Protein AF-A0A350URM5-F1 (afdb_monomer_lite)

Foldseek 3Di:
DDDDDDDDPVVVVVLVVVCVVVVHDSVVVVVVVVVCVVVVNPDPPPDDDPDDDDPDPPPPDDDDPVVVVCVVCVVPDD

Sequence (78 aa):
MKTTVEIPDELFREAKEYAAHHGVPLREIVSRGIRQVIQGGSGQRKFRLKTITVQGQGLVEEMDWPAIRARIYEGRGE

Secondary structure (DSSP, 8-state):
--------HHHHHHHHHHHHHHT--HHHHHHHHHHHHHTT----PPP-----PPSSS-S-----HHHHHHHHHTTS--

Radius of gyration: 24.82 Å; chains: 1; bounding box: 47×29×62 Å

pLDDT: mean 86.09, std 12.57, range [55.84, 98.31]

Structure (mmCIF, N/CA/C/O backbone):
data_AF-A0A350URM5-F1
#
_entry.id   AF-A0A350URM5-F1
#
loop_
_atom_site.group_PDB
_atom_site.id
_atom_site.type_symbol
_atom_site.label_atom_id
_atom_site.label_alt_id
_atom_site.label_comp_id
_atom_site.label_asym_id
_atom_site.label_entity_id
_atom_site.label_seq_id
_atom_site.pdbx_PDB_ins_code
_atom_site.Cartn_x
_atom_site.Cartn_y
_atom_site.Cartn_z
_atom_site.occupancy
_atom_site.B_iso_or_equiv
_atom_site.auth_seq_id
_atom_site.auth_comp_id
_atom_site.auth_asym_id
_atom_site.auth_atom_id
_atom_site.pdbx_PDB_model_num
ATOM 1 N N . MET A 1 1 ? -17.234 -12.282 11.247 1.00 89.81 1 MET A N 1
ATOM 2 C CA . MET A 1 1 ? -17.839 -11.537 12.375 1.00 89.81 1 MET A CA 1
ATOM 3 C C . MET A 1 1 ? -17.934 -10.062 12.011 1.00 89.81 1 MET A C 1
ATOM 5 O O . MET A 1 1 ? -17.133 -9.622 11.194 1.00 89.81 1 MET A O 1
ATOM 9 N N . LYS A 1 2 ? -18.906 -9.320 12.560 1.00 93.00 2 LYS A N 1
ATOM 10 C CA . LYS A 1 2 ? -18.967 -7.855 12.429 1.00 93.00 2 LYS A CA 1
ATOM 11 C C . LYS A 1 2 ? -18.178 -7.242 13.583 1.00 93.00 2 LYS A C 1
ATOM 13 O O . LYS A 1 2 ? -18.438 -7.581 14.732 1.00 93.00 2 LYS A O 1
ATOM 18 N N . THR A 1 3 ? -17.250 -6.355 13.257 1.00 94.31 3 THR A N 1
ATOM 19 C CA . THR A 1 3 ? -16.365 -5.699 14.220 1.00 94.31 3 THR A CA 1
ATOM 20 C C . THR A 1 3 ? -16.310 -4.216 13.885 1.00 94.31 3 THR A C 1
ATOM 22 O O . THR A 1 3 ? -16.326 -3.856 12.707 1.00 94.31 3 THR A O 1
ATOM 25 N N . THR A 1 4 ? -16.266 -3.372 14.910 1.00 95.81 4 THR A N 1
ATOM 26 C CA . THR A 1 4 ? -16.000 -1.938 14.772 1.00 95.81 4 THR A CA 1
ATOM 27 C C . THR A 1 4 ? -14.522 -1.710 15.056 1.00 95.81 4 THR A C 1
ATOM 29 O O . THR A 1 4 ? -14.009 -2.225 16.047 1.00 95.81 4 THR A O 1
ATOM 32 N N . VAL A 1 5 ? -13.837 -0.990 14.172 1.00 94.31 5 VAL A N 1
ATOM 33 C CA . VAL A 1 5 ? -12.411 -0.668 14.288 1.00 94.31 5 VAL A CA 1
ATOM 34 C C . VAL A 1 5 ? -12.227 0.825 14.058 1.00 94.31 5 VAL A C 1
ATOM 36 O O . VAL A 1 5 ? -12.923 1.405 13.224 1.00 94.31 5 VAL A O 1
ATOM 39 N N . GLU A 1 6 ? -11.308 1.435 14.796 1.00 97.00 6 GLU A N 1
ATOM 40 C CA . GLU A 1 6 ? -10.926 2.831 14.596 1.00 97.00 6 GLU A CA 1
ATOM 41 C C . GLU A 1 6 ? -9.821 2.903 13.540 1.00 97.00 6 GLU A C 1
ATOM 43 O O . GLU A 1 6 ? -8.839 2.162 13.599 1.00 97.00 6 GLU A O 1
ATOM 48 N N . ILE A 1 7 ? -10.011 3.758 12.536 1.00 95.56 7 ILE A N 1
ATOM 49 C CA . ILE A 1 7 ? -9.094 3.938 11.408 1.00 95.56 7 ILE A CA 1
ATOM 50 C C . ILE A 1 7 ? -9.014 5.444 11.135 1.00 95.56 7 ILE A C 1
ATOM 52 O O . ILE A 1 7 ? -10.061 6.090 11.164 1.00 95.56 7 ILE A O 1
ATOM 56 N N . PRO A 1 8 ? -7.829 6.012 10.849 1.00 98.12 8 PRO A N 1
ATOM 57 C CA . PRO A 1 8 ? -7.725 7.402 10.417 1.00 98.12 8 PRO A CA 1
ATOM 58 C C . PRO A 1 8 ? -8.610 7.695 9.197 1.00 98.12 8 PRO A C 1
ATOM 60 O O . PRO A 1 8 ? -8.660 6.892 8.259 1.00 98.12 8 PRO A O 1
ATOM 63 N N . ASP A 1 9 ? -9.262 8.859 9.186 1.00 97.88 9 ASP A N 1
ATOM 64 C CA . ASP A 1 9 ? -10.201 9.254 8.125 1.00 97.88 9 ASP A CA 1
ATOM 65 C C . ASP A 1 9 ? -9.559 9.253 6.732 1.00 97.88 9 ASP A C 1
ATOM 67 O O . ASP A 1 9 ? -10.175 8.813 5.758 1.00 97.88 9 ASP A O 1
ATOM 71 N N . GLU A 1 10 ? -8.306 9.702 6.634 1.00 98.06 10 GLU A N 1
ATOM 72 C CA . GLU A 1 10 ? -7.547 9.718 5.380 1.00 98.06 10 GLU A CA 1
ATOM 73 C C . GLU A 1 10 ? -7.371 8.304 4.814 1.00 98.06 10 GLU A C 1
ATOM 75 O O . GLU A 1 10 ? -7.709 8.047 3.657 1.00 98.06 10 GLU A O 1
ATOM 80 N N . LEU A 1 11 ? -6.956 7.354 5.658 1.00 97.06 11 LEU A N 1
ATOM 81 C CA . LEU A 1 11 ? -6.780 5.955 5.269 1.00 97.06 11 LEU A CA 1
ATOM 82 C C . LEU A 1 11 ? -8.118 5.296 4.903 1.00 97.06 11 LEU A C 1
ATOM 84 O O . LEU A 1 11 ? -8.197 4.489 3.976 1.00 97.06 11 LEU A O 1
ATOM 88 N N . PHE A 1 12 ? -9.193 5.642 5.613 1.00 97.56 12 PHE A N 1
ATOM 89 C CA . PHE A 1 12 ? -10.531 5.153 5.292 1.00 97.56 12 PHE A CA 1
ATOM 90 C C . PHE A 1 12 ? -11.008 5.631 3.914 1.00 97.56 12 PHE A C 1
ATOM 92 O O . PHE A 1 12 ? -11.612 4.849 3.169 1.00 97.56 12 PHE A O 1
ATOM 99 N N . ARG A 1 13 ? -10.731 6.892 3.556 1.00 98.12 13 ARG A N 1
ATOM 100 C CA . ARG A 1 13 ? -11.042 7.441 2.229 1.00 98.12 13 ARG A CA 1
ATOM 101 C C . ARG A 1 13 ? -10.260 6.731 1.131 1.00 98.12 13 ARG A C 1
ATOM 103 O O . ARG A 1 13 ? -10.882 6.241 0.192 1.00 98.12 13 ARG A O 1
ATOM 110 N N . GLU A 1 14 ? -8.948 6.594 1.293 1.00 97.88 14 GLU A N 1
ATOM 111 C CA . GLU A 1 14 ? -8.087 5.898 0.329 1.00 97.88 14 GLU A CA 1
ATOM 112 C C . GLU A 1 14 ? -8.548 4.447 0.110 1.00 97.88 14 GLU A C 1
ATOM 114 O O . GLU A 1 14 ? -8.731 3.992 -1.021 1.00 97.88 14 GLU A O 1
ATOM 119 N N . ALA A 1 15 ? -8.846 3.724 1.194 1.00 97.44 15 ALA A N 1
ATOM 120 C CA . ALA A 1 15 ? -9.336 2.353 1.104 1.00 97.44 15 ALA A CA 1
ATOM 121 C C . ALA A 1 15 ? -10.700 2.259 0.394 1.00 97.44 15 ALA A C 1
ATOM 123 O O . ALA A 1 15 ? -10.950 1.299 -0.341 1.00 97.44 15 ALA A O 1
ATOM 124 N N . LYS A 1 16 ? -11.593 3.243 0.576 1.00 97.31 16 LYS A N 1
ATOM 125 C CA . LYS A 1 16 ? -12.865 3.309 -0.164 1.00 97.31 16 LYS A CA 1
ATOM 126 C C . LYS A 1 16 ? -12.664 3.566 -1.652 1.00 97.31 16 LYS A C 1
ATOM 128 O O . LYS A 1 16 ? -13.337 2.925 -2.457 1.00 97.31 16 LYS A O 1
ATOM 133 N N . GLU A 1 17 ? -11.778 4.485 -2.011 1.00 98.25 17 GLU A N 1
ATOM 134 C CA . GLU A 1 17 ? -11.458 4.787 -3.408 1.00 98.25 17 GLU A CA 1
ATOM 135 C C . GLU A 1 17 ? -10.871 3.552 -4.099 1.00 98.25 17 GLU A C 1
ATOM 137 O O . GLU A 1 17 ? -11.346 3.150 -5.163 1.00 98.25 17 GLU A O 1
ATOM 142 N N . TYR A 1 18 ? -9.936 2.863 -3.436 1.00 98.06 18 TYR A N 1
ATOM 143 C CA . TYR A 1 18 ? -9.394 1.593 -3.914 1.00 98.06 18 TYR A CA 1
ATOM 144 C C . TYR A 1 18 ? -10.493 0.535 -4.101 1.00 98.06 18 TYR A C 1
ATOM 146 O O . TYR A 1 18 ? -10.543 -0.120 -5.143 1.00 98.06 18 TYR A O 1
ATOM 154 N N . ALA A 1 19 ? -11.386 0.371 -3.118 1.00 97.88 19 ALA A N 1
ATOM 155 C CA . ALA A 1 19 ? -12.518 -0.557 -3.190 1.00 97.88 19 ALA A CA 1
ATOM 156 C C . ALA A 1 19 ? -13.414 -0.281 -4.404 1.00 97.88 19 ALA A C 1
ATOM 158 O O . ALA A 1 19 ? -13.735 -1.205 -5.152 1.00 97.88 19 ALA A O 1
ATOM 159 N N . ALA A 1 20 ? -13.779 0.986 -4.612 1.00 98.00 20 ALA A N 1
ATOM 160 C CA . ALA A 1 20 ? -14.615 1.408 -5.728 1.00 98.00 20 ALA A CA 1
ATOM 161 C C . ALA A 1 20 ? -13.934 1.137 -7.075 1.00 98.00 20 ALA A C 1
ATOM 163 O O . 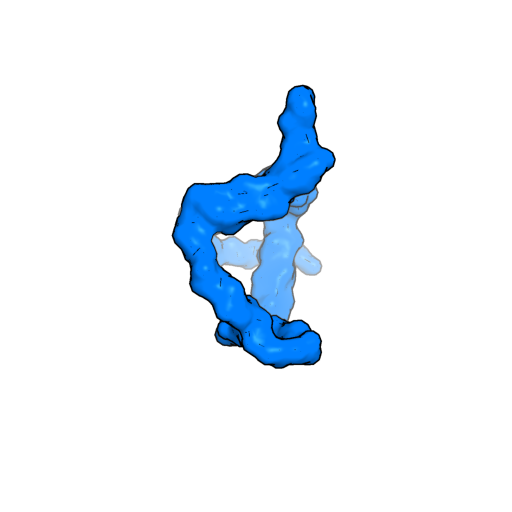ALA A 1 20 ? -14.545 0.541 -7.958 1.00 98.00 20 ALA A O 1
ATOM 164 N N . HIS A 1 21 ? -12.654 1.498 -7.201 1.00 98.31 21 HIS A N 1
ATOM 165 C CA . HIS A 1 21 ? -11.876 1.284 -8.420 1.00 98.31 21 HIS A CA 1
ATOM 166 C C . HIS A 1 21 ? -11.751 -0.203 -8.787 1.00 98.31 21 HIS A C 1
ATOM 168 O O . HIS A 1 21 ? -11.807 -0.567 -9.958 1.00 98.31 21 HIS A O 1
ATOM 174 N N . HIS A 1 22 ? -11.601 -1.077 -7.790 1.00 97.31 22 HIS A N 1
ATOM 175 C CA . HIS A 1 22 ? -11.396 -2.513 -8.003 1.00 97.31 22 HIS A CA 1
ATOM 176 C C . HIS A 1 22 ? -12.691 -3.338 -7.928 1.00 97.31 22 HIS A C 1
ATOM 178 O O . HIS A 1 22 ? -12.632 -4.560 -8.051 1.00 97.31 22 HIS A O 1
ATOM 184 N N . GLY A 1 23 ? -13.851 -2.707 -7.712 1.00 97.69 23 GLY A N 1
ATOM 185 C CA . GLY A 1 23 ? -15.141 -3.397 -7.616 1.00 97.69 23 GLY A CA 1
ATOM 186 C C . GLY A 1 23 ? -15.247 -4.369 -6.434 1.00 97.69 23 GLY A C 1
ATOM 187 O O . GLY A 1 23 ? -15.993 -5.344 -6.501 1.00 97.69 23 GLY A O 1
ATOM 188 N N . VAL A 1 24 ? -14.498 -4.128 -5.354 1.00 97.94 24 VAL A N 1
ATOM 189 C CA . 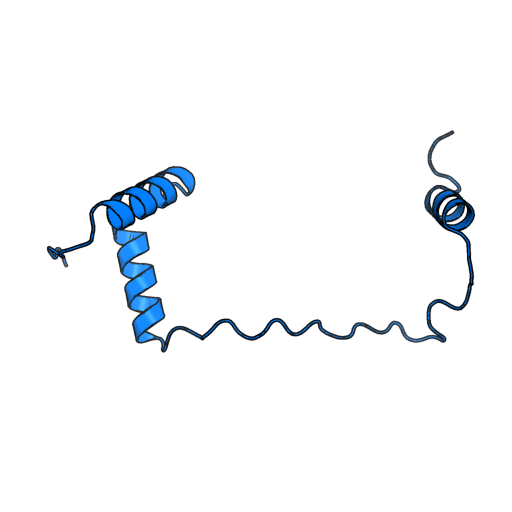VAL A 1 24 ? -14.461 -4.991 -4.161 1.00 97.94 24 VAL A CA 1
ATOM 190 C C . VAL A 1 24 ? -15.022 -4.259 -2.944 1.00 97.94 24 VAL A C 1
ATOM 192 O O . VAL A 1 24 ? -14.865 -3.048 -2.815 1.00 97.94 24 VAL A O 1
ATOM 195 N N . PRO A 1 25 ? -15.670 -4.952 -1.995 1.00 97.69 25 PRO A N 1
ATOM 196 C CA . PRO A 1 25 ? -16.173 -4.306 -0.792 1.00 97.69 25 PRO A CA 1
ATOM 197 C C . PRO A 1 25 ? -15.030 -3.965 0.181 1.00 97.69 25 PRO A C 1
ATOM 199 O O . PRO A 1 25 ? -14.101 -4.747 0.363 1.00 97.69 25 PRO A O 1
ATOM 202 N N . LEU A 1 26 ? -15.147 -2.854 0.919 1.00 96.38 26 LEU A N 1
ATOM 203 C CA . LEU A 1 26 ? -14.131 -2.407 1.892 1.00 96.38 26 LEU A CA 1
ATOM 204 C C . LEU A 1 26 ? -13.740 -3.490 2.919 1.00 96.38 26 LEU A C 1
ATOM 206 O O . LEU A 1 26 ? -12.569 -3.636 3.262 1.00 96.38 26 LEU A O 1
ATOM 210 N N . ARG A 1 27 ? -14.704 -4.306 3.372 1.00 95.88 27 ARG A N 1
ATOM 211 C CA . ARG A 1 27 ? -14.453 -5.435 4.292 1.00 95.88 27 ARG A CA 1
ATOM 212 C C . ARG A 1 27 ? -13.418 -6.428 3.755 1.00 95.88 27 ARG A C 1
ATOM 214 O O . ARG A 1 27 ? -12.729 -7.080 4.536 1.00 95.88 27 ARG A O 1
ATOM 221 N N . GLU A 1 28 ? -13.325 -6.566 2.435 1.00 97.06 28 GLU A N 1
ATOM 222 C CA . GLU A 1 28 ? -12.376 -7.464 1.792 1.00 97.06 28 GLU A CA 1
ATOM 223 C C . GLU A 1 28 ? -10.961 -6.892 1.832 1.00 97.06 28 GLU A C 1
ATOM 225 O O . GLU A 1 28 ? -10.035 -7.631 2.155 1.00 97.06 28 GLU A O 1
ATOM 230 N N . ILE A 1 29 ? -10.799 -5.582 1.621 1.00 96.75 29 ILE A N 1
ATOM 231 C CA . ILE A 1 29 ? -9.515 -4.884 1.793 1.00 96.75 29 ILE A CA 1
ATOM 232 C C . ILE A 1 29 ? -9.003 -5.078 3.221 1.00 96.75 29 ILE A C 1
ATOM 234 O O . ILE A 1 29 ? -7.881 -5.544 3.415 1.00 96.75 29 ILE A O 1
ATOM 238 N N . VAL A 1 30 ? -9.855 -4.813 4.217 1.00 95.56 30 VAL A N 1
ATOM 239 C CA . VAL A 1 30 ? -9.515 -4.988 5.639 1.00 95.56 30 VAL A CA 1
ATOM 240 C C . VAL A 1 30 ? -9.104 -6.435 5.929 1.00 95.56 30 VAL A C 1
ATOM 242 O O . VAL A 1 30 ? -8.059 -6.684 6.527 1.00 95.56 30 VAL A O 1
ATOM 245 N N . SER A 1 31 ? -9.883 -7.411 5.454 1.00 95.44 31 SER A N 1
ATOM 246 C CA . SER A 1 31 ? -9.597 -8.835 5.679 1.00 95.44 31 SER A CA 1
ATOM 247 C C . SER A 1 31 ? -8.288 -9.285 5.016 1.00 95.44 31 SER A C 1
ATOM 249 O O . SER A 1 31 ? -7.533 -10.061 5.606 1.00 95.44 31 SER A O 1
ATOM 251 N N . ARG A 1 32 ? -8.006 -8.801 3.798 1.00 94.44 32 ARG A N 1
ATOM 252 C CA . ARG A 1 32 ? -6.755 -9.072 3.072 1.00 94.44 32 ARG A CA 1
ATOM 253 C C . ARG A 1 32 ? -5.556 -8.478 3.811 1.00 94.44 32 ARG A C 1
ATOM 255 O O . ARG A 1 32 ? -4.581 -9.195 4.012 1.00 94.44 32 ARG A O 1
ATOM 262 N N . GLY A 1 33 ? -5.661 -7.232 4.276 1.00 92.75 33 GLY A N 1
ATOM 263 C CA . GLY A 1 33 ? -4.620 -6.571 5.066 1.00 92.75 33 GLY A CA 1
ATOM 264 C C . GLY A 1 33 ? -4.299 -7.330 6.355 1.00 92.75 33 GLY A C 1
ATOM 265 O O . GLY A 1 33 ? -3.142 -7.658 6.602 1.00 92.75 33 GLY A O 1
ATOM 266 N N . ILE A 1 34 ? -5.323 -7.718 7.125 1.00 93.94 34 ILE A N 1
ATOM 267 C CA . ILE A 1 34 ? -5.146 -8.524 8.346 1.00 93.94 34 ILE A CA 1
ATOM 268 C C . ILE A 1 34 ? -4.449 -9.851 8.029 1.00 93.94 34 ILE A C 1
ATOM 270 O O . ILE A 1 34 ? -3.487 -10.223 8.699 1.00 93.94 34 ILE A O 1
ATOM 274 N N . ARG A 1 35 ? -4.899 -10.563 6.987 1.00 93.62 35 ARG A N 1
ATOM 275 C CA . ARG A 1 35 ? -4.279 -11.829 6.573 1.00 93.62 35 ARG A CA 1
ATOM 276 C C . ARG A 1 35 ? -2.812 -11.638 6.199 1.00 93.62 35 ARG A C 1
ATOM 278 O O . ARG A 1 35 ? -1.989 -12.450 6.606 1.00 93.62 35 ARG A O 1
ATOM 285 N N . GLN A 1 36 ? -2.493 -10.585 5.452 1.00 91.75 36 GLN A N 1
ATOM 286 C CA . GLN A 1 36 ? -1.124 -10.275 5.056 1.00 91.75 36 GLN A CA 1
ATOM 287 C C . GLN A 1 36 ? -0.241 -10.032 6.281 1.00 91.75 36 GLN A C 1
ATOM 289 O O . GLN A 1 36 ? 0.845 -10.596 6.353 1.00 91.75 36 GLN A O 1
ATOM 294 N N . VAL A 1 37 ? -0.716 -9.268 7.267 1.00 90.62 37 VAL A N 1
ATOM 295 C CA . VAL A 1 37 ? 0.021 -9.029 8.517 1.00 90.62 37 VAL A CA 1
ATOM 296 C C . VAL A 1 37 ? 0.239 -10.335 9.291 1.00 90.62 37 VAL A C 1
ATOM 298 O O . VAL A 1 37 ? 1.369 -10.627 9.678 1.00 90.62 37 VAL A O 1
ATOM 301 N N . ILE A 1 38 ? -0.801 -11.165 9.449 1.00 92.31 38 ILE A N 1
ATOM 302 C CA . ILE A 1 38 ? -0.716 -12.458 10.158 1.00 92.31 38 ILE A CA 1
ATOM 303 C C . ILE A 1 38 ? 0.252 -13.425 9.470 1.00 92.31 38 ILE A C 1
ATOM 305 O O . ILE A 1 38 ? 0.998 -14.131 10.140 1.00 92.31 38 ILE A O 1
ATOM 309 N N . GLN A 1 39 ? 0.272 -13.454 8.137 1.00 88.25 39 GLN A N 1
ATOM 310 C CA . GLN A 1 39 ? 1.169 -14.315 7.356 1.00 88.25 39 GLN A CA 1
ATOM 311 C C . GLN A 1 39 ? 2.637 -13.855 7.391 1.00 88.25 39 GLN A C 1
ATOM 313 O O . GLN A 1 39 ? 3.455 -14.351 6.618 1.00 88.25 39 GLN A O 1
ATOM 318 N N . GLY A 1 40 ? 2.983 -12.915 8.276 1.00 74.19 40 GLY A N 1
ATOM 319 C CA . GLY A 1 40 ? 4.325 -12.360 8.383 1.00 74.19 40 GLY A CA 1
ATOM 320 C C . GLY A 1 40 ? 4.661 -11.483 7.188 1.00 74.19 40 GLY A C 1
ATOM 321 O O . GLY A 1 40 ? 5.783 -11.575 6.695 1.00 74.19 40 GLY A O 1
ATOM 322 N N . GLY A 1 41 ? 3.658 -10.718 6.718 1.00 61.50 41 GLY A N 1
ATOM 323 C CA . GLY A 1 41 ? 3.645 -9.819 5.564 1.00 61.50 41 GLY A CA 1
ATOM 324 C C . GLY A 1 41 ? 4.976 -9.791 4.865 1.00 61.50 41 GLY A C 1
ATOM 325 O O . GLY A 1 41 ? 5.852 -9.054 5.302 1.00 61.50 41 GLY A O 1
ATOM 326 N N . SER A 1 42 ? 5.133 -10.654 3.854 1.00 58.53 42 SER A N 1
ATOM 327 C CA . SER A 1 42 ? 6.408 -10.849 3.175 1.00 58.53 42 SER A CA 1
ATOM 328 C C . SER A 1 42 ? 6.957 -9.477 2.812 1.00 58.53 42 SER A C 1
ATOM 330 O O . SER A 1 42 ? 6.444 -8.850 1.879 1.00 58.53 42 SER A O 1
ATOM 332 N N . GLY A 1 43 ? 7.938 -8.983 3.579 1.00 61.66 43 GLY A N 1
ATOM 333 C CA . GLY A 1 43 ? 8.619 -7.738 3.258 1.00 61.66 43 GLY A CA 1
ATOM 334 C C . GLY A 1 43 ? 8.986 -7.832 1.790 1.00 61.66 43 GLY A C 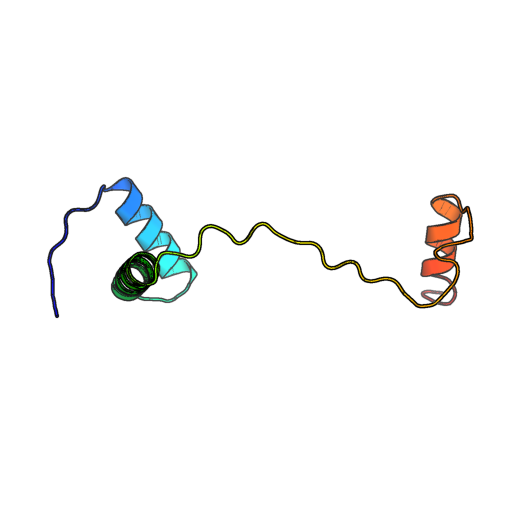1
ATOM 335 O O . GLY A 1 43 ? 9.412 -8.916 1.377 1.00 61.66 43 GLY A O 1
ATOM 336 N N . GLN A 1 44 ? 8.679 -6.782 1.011 1.00 63.00 44 GLN A N 1
ATOM 337 C CA . GLN A 1 44 ? 8.800 -6.788 -0.450 1.00 63.00 44 GLN A CA 1
ATOM 338 C C . GLN A 1 44 ? 10.008 -7.632 -0.828 1.00 63.00 44 GLN A C 1
ATOM 340 O O . GLN A 1 44 ? 11.142 -7.255 -0.513 1.00 63.00 44 GLN A O 1
ATOM 345 N N . ARG A 1 45 ? 9.774 -8.828 -1.395 1.00 65.81 45 ARG A N 1
ATOM 346 C CA . ARG A 1 45 ? 10.888 -9.664 -1.839 1.00 65.81 45 ARG A CA 1
ATOM 347 C C . ARG A 1 45 ? 11.681 -8.762 -2.760 1.00 65.81 45 ARG A C 1
ATOM 349 O O . ARG A 1 45 ? 11.118 -8.297 -3.752 1.00 65.81 45 ARG A O 1
ATOM 356 N N . LYS A 1 46 ? 12.927 -8.451 -2.381 1.00 75.50 46 LYS A N 1
ATOM 357 C CA . LYS A 1 46 ? 13.780 -7.570 -3.177 1.00 75.50 46 LYS A CA 1
ATOM 358 C C . LYS A 1 46 ? 13.690 -8.065 -4.608 1.00 75.50 46 LYS A C 1
ATOM 360 O O . LYS A 1 46 ? 13.912 -9.256 -4.851 1.00 75.50 46 LYS A O 1
ATOM 365 N N . PHE A 1 47 ? 13.271 -7.181 -5.510 1.00 80.44 47 PHE A N 1
ATOM 366 C CA . PHE A 1 47 ? 13.162 -7.535 -6.911 1.00 80.44 47 PHE A CA 1
ATOM 367 C C . PHE A 1 47 ? 14.508 -8.110 -7.345 1.00 80.44 47 PHE A C 1
ATOM 369 O O . PHE A 1 47 ? 15.544 -7.457 -7.217 1.00 80.44 47 PHE A O 1
ATOM 376 N N . ARG A 1 48 ? 14.495 -9.363 -7.798 1.00 81.19 48 ARG A N 1
ATOM 377 C CA . ARG A 1 48 ? 15.675 -10.016 -8.344 1.00 81.19 48 ARG A CA 1
ATOM 378 C C . ARG A 1 48 ? 15.422 -10.211 -9.823 1.00 81.19 48 ARG A C 1
ATOM 380 O O . ARG A 1 48 ? 14.675 -11.115 -10.197 1.00 81.19 48 ARG A O 1
ATOM 387 N N . LEU A 1 49 ? 16.039 -9.363 -10.646 1.00 85.50 49 LEU A N 1
ATOM 388 C CA . LEU A 1 49 ? 16.053 -9.571 -12.087 1.00 85.50 49 LEU A CA 1
ATOM 389 C C . LEU A 1 49 ? 16.704 -10.930 -12.343 1.00 85.50 49 LEU A C 1
ATOM 391 O O . LEU A 1 49 ? 17.866 -11.151 -11.999 1.00 85.50 49 LEU A O 1
ATOM 395 N N . LYS A 1 50 ? 15.931 -11.875 -12.876 1.00 82.38 50 LYS A N 1
ATOM 396 C CA . LYS A 1 50 ? 16.482 -13.159 -13.292 1.00 82.38 50 LYS A CA 1
ATOM 397 C C . LYS A 1 50 ? 17.398 -12.875 -14.475 1.00 82.38 50 LYS A C 1
ATOM 399 O O . LYS A 1 50 ? 16.929 -12.356 -15.483 1.00 82.38 50 LYS A O 1
ATOM 404 N N . THR A 1 51 ? 18.678 -13.217 -14.363 1.00 79.88 51 THR A N 1
ATOM 405 C CA . THR A 1 51 ? 19.567 -13.204 -15.522 1.00 79.88 51 THR A CA 1
ATOM 406 C C . THR A 1 51 ? 19.023 -14.202 -16.537 1.00 79.88 51 THR A C 1
ATOM 408 O O . THR A 1 51 ? 18.974 -15.404 -16.272 1.00 79.88 51 THR A O 1
ATOM 411 N N . ILE A 1 52 ? 18.560 -13.692 -17.673 1.00 76.88 52 ILE A N 1
ATOM 412 C CA . ILE A 1 52 ? 18.186 -14.491 -18.832 1.00 76.88 52 ILE A CA 1
ATOM 413 C C . ILE A 1 52 ? 19.302 -14.270 -19.843 1.00 76.88 52 ILE A C 1
ATOM 415 O O . ILE A 1 52 ? 19.335 -13.251 -20.526 1.00 76.88 52 ILE A O 1
ATOM 419 N N . THR A 1 53 ? 20.258 -15.192 -19.877 1.00 72.88 53 THR A N 1
ATOM 420 C CA . THR A 1 53 ? 21.216 -15.270 -20.977 1.00 72.88 53 THR A CA 1
ATOM 421 C C . THR A 1 53 ? 20.648 -16.189 -22.048 1.00 72.88 53 THR A C 1
ATOM 423 O O . THR A 1 53 ? 20.058 -17.229 -21.754 1.00 72.88 53 THR A O 1
ATOM 426 N N . VAL A 1 54 ? 20.812 -15.794 -23.305 1.00 71.00 54 VAL A N 1
ATOM 427 C CA . VAL A 1 54 ? 20.599 -16.686 -24.446 1.00 71.00 54 VAL A CA 1
ATOM 428 C C . VAL A 1 54 ? 21.913 -17.440 -24.660 1.00 71.00 54 VAL A C 1
ATOM 430 O O . VAL A 1 54 ? 22.982 -16.849 -24.506 1.00 71.00 54 VAL A O 1
ATOM 433 N N . GLN A 1 55 ? 21.871 -18.741 -24.960 1.00 61.72 55 GLN A N 1
ATOM 434 C CA . GLN A 1 55 ? 23.082 -19.479 -25.335 1.00 61.72 55 GLN A CA 1
ATOM 435 C C . GLN A 1 55 ? 23.689 -18.835 -26.597 1.00 61.72 55 GLN A C 1
ATOM 437 O O . GLN A 1 55 ? 23.017 -18.757 -27.621 1.00 61.72 55 GLN A O 1
ATOM 442 N N . GLY A 1 56 ? 24.926 -18.333 -26.514 1.00 65.12 56 GLY A N 1
ATOM 443 C CA . GLY A 1 56 ? 25.607 -17.627 -27.607 1.00 65.12 56 GLY A CA 1
ATOM 444 C C . GLY A 1 56 ? 26.630 -16.596 -27.108 1.00 65.12 56 GLY A C 1
ATOM 445 O O . GLY A 1 56 ? 26.798 -16.415 -25.904 1.00 65.12 56 GLY A O 1
ATOM 446 N N . GLN A 1 57 ? 27.308 -15.904 -28.028 1.00 64.06 57 GLN A N 1
ATOM 447 C CA . GLN A 1 57 ? 28.315 -14.865 -27.738 1.00 64.06 57 GLN A CA 1
ATOM 448 C C . GLN A 1 57 ? 27.700 -13.479 -27.429 1.00 64.06 57 GLN A C 1
ATOM 450 O O . GLN A 1 57 ? 28.323 -12.460 -27.681 1.00 64.06 57 GLN A O 1
ATOM 455 N N . GLY A 1 58 ? 26.490 -13.406 -26.865 1.00 64.31 58 GLY A N 1
ATOM 456 C CA . GLY A 1 58 ? 25.837 -12.122 -26.561 1.00 64.31 58 GLY A CA 1
ATOM 457 C C . GLY A 1 58 ? 25.490 -11.282 -27.802 1.00 64.31 58 GLY A C 1
ATOM 458 O O . GLY A 1 58 ? 25.541 -11.764 -28.930 1.00 64.31 58 GLY A O 1
ATOM 459 N N . LEU A 1 59 ? 25.067 -10.0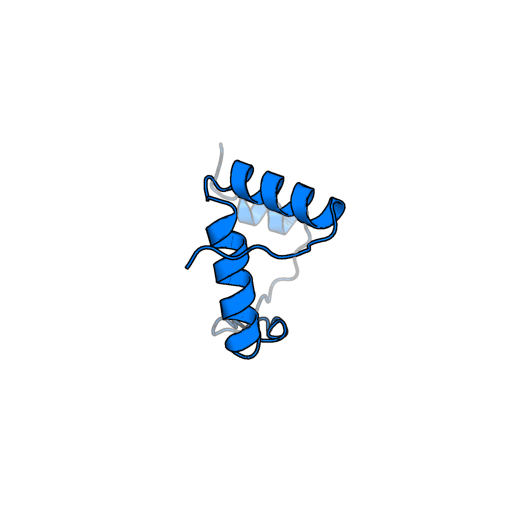32 -27.588 1.00 66.69 59 LEU A N 1
ATOM 460 C CA . LEU A 1 59 ? 24.835 -9.058 -28.661 1.00 66.69 59 LEU A CA 1
ATOM 461 C C . LEU A 1 59 ? 26.215 -8.606 -29.182 1.00 66.69 59 LEU A C 1
ATOM 463 O O . LEU A 1 59 ? 26.859 -7.775 -28.552 1.00 66.69 59 LEU A O 1
ATOM 467 N N . VAL A 1 60 ? 26.713 -9.227 -30.253 1.00 65.56 60 VAL A N 1
ATOM 468 C CA . VAL A 1 60 ? 28.085 -8.993 -30.763 1.00 65.56 60 VAL A CA 1
ATOM 469 C C . VAL A 1 6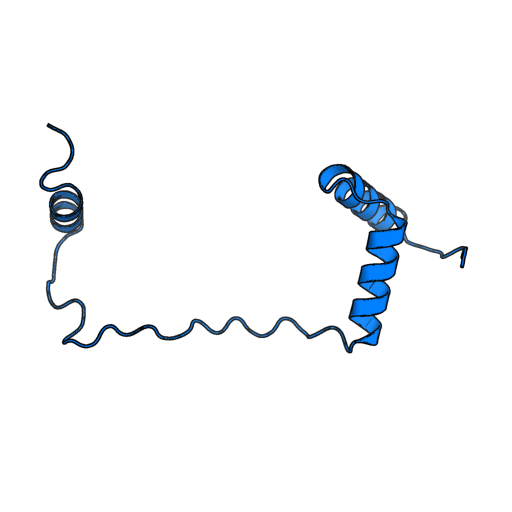0 ? 28.171 -7.779 -31.693 1.00 65.56 60 VAL A C 1
ATOM 471 O O . VAL A 1 60 ? 29.259 -7.271 -31.944 1.00 65.56 60 VAL A O 1
ATOM 474 N N . GLU A 1 61 ? 27.046 -7.293 -32.212 1.00 74.81 61 GLU A N 1
ATOM 475 C CA . GLU A 1 61 ? 27.063 -6.246 -33.231 1.00 74.81 61 GLU A CA 1
ATOM 476 C C . GLU A 1 61 ? 26.965 -4.854 -32.594 1.00 74.81 61 GLU A C 1
ATOM 478 O O . GLU A 1 61 ? 25.917 -4.464 -32.074 1.00 74.81 61 GLU A O 1
ATOM 483 N N . GLU A 1 62 ? 28.069 -4.101 -32.626 1.00 79.19 62 GLU A N 1
ATOM 484 C CA . GLU A 1 62 ? 28.025 -2.660 -32.382 1.00 79.19 62 GLU A CA 1
ATOM 485 C C . GLU A 1 62 ? 27.269 -1.992 -33.531 1.00 79.19 62 GLU A C 1
ATOM 487 O O . GLU A 1 62 ? 27.720 -1.965 -34.675 1.00 79.19 62 GLU A O 1
ATOM 492 N N . MET A 1 63 ? 26.099 -1.450 -33.213 1.00 85.00 63 MET A N 1
ATOM 493 C CA . MET A 1 63 ? 25.252 -0.723 -34.147 1.00 85.00 63 MET A CA 1
ATOM 494 C C . MET A 1 63 ? 24.862 0.610 -33.519 1.00 85.00 63 MET A C 1
ATOM 496 O O . MET A 1 63 ? 24.587 0.689 -32.318 1.00 85.00 63 MET A O 1
ATOM 500 N N . ASP A 1 64 ? 24.793 1.660 -34.332 1.00 90.19 64 ASP A N 1
ATOM 501 C CA . ASP A 1 64 ? 24.184 2.908 -33.898 1.00 90.19 64 ASP A CA 1
ATOM 502 C C . ASP A 1 64 ? 22.650 2.781 -33.841 1.00 90.19 64 ASP A C 1
ATOM 504 O O . ASP A 1 64 ? 22.033 1.861 -34.389 1.00 90.19 64 ASP A O 1
ATOM 508 N N . TRP A 1 65 ? 22.004 3.702 -33.124 1.00 89.12 65 TRP A N 1
ATOM 509 C CA . TRP A 1 65 ? 20.551 3.663 -32.956 1.00 89.12 65 TRP A CA 1
ATOM 510 C C . TRP A 1 65 ? 19.769 3.661 -34.289 1.00 89.12 65 TRP A C 1
ATOM 512 O O . TRP A 1 65 ? 18.808 2.892 -34.405 1.00 89.12 65 TRP A O 1
ATOM 522 N N . PRO A 1 66 ? 20.150 4.457 -35.309 1.00 91.88 66 PRO A N 1
ATOM 523 C CA . PRO A 1 66 ? 19.540 4.377 -36.634 1.00 91.88 66 PRO A CA 1
ATOM 524 C C . PRO A 1 66 ? 19.608 2.982 -37.269 1.00 91.88 66 PRO A C 1
ATOM 526 O O . PRO A 1 66 ? 18.580 2.498 -37.751 1.00 91.88 66 PRO A O 1
ATOM 529 N N . ALA A 1 67 ? 20.766 2.316 -37.236 1.00 90.62 67 ALA A N 1
ATOM 530 C CA . ALA A 1 67 ? 20.938 0.987 -37.817 1.00 90.62 67 ALA A CA 1
ATOM 531 C C . ALA A 1 67 ? 20.115 -0.076 -37.072 1.00 90.62 67 ALA A C 1
ATOM 533 O O . ALA A 1 67 ? 19.449 -0.895 -37.709 1.00 90.62 67 ALA A O 1
ATOM 534 N N . ILE A 1 68 ? 20.074 -0.018 -35.735 1.00 89.31 68 ILE A N 1
ATOM 535 C CA . ILE A 1 68 ? 19.215 -0.893 -34.917 1.00 89.31 68 ILE A CA 1
ATOM 536 C C . ILE A 1 68 ? 17.749 -0.714 -35.317 1.00 89.31 68 ILE A C 1
ATOM 538 O O . ILE A 1 68 ? 17.033 -1.689 -35.552 1.00 89.31 68 ILE A O 1
ATOM 542 N N . ARG A 1 69 ? 17.289 0.540 -35.417 1.00 89.44 69 ARG A N 1
ATOM 543 C CA . ARG A 1 69 ? 15.904 0.846 -35.781 1.00 89.44 69 ARG A CA 1
ATOM 544 C C . ARG A 1 69 ? 15.566 0.310 -37.170 1.00 89.44 69 ARG A C 1
ATOM 546 O O . ARG A 1 69 ? 14.521 -0.313 -37.321 1.00 89.44 69 ARG A O 1
ATOM 553 N N . ALA A 1 70 ? 16.430 0.522 -38.160 1.00 90.88 70 ALA A N 1
ATOM 554 C CA . ALA A 1 70 ? 16.225 -0.005 -39.507 1.00 90.88 70 ALA A CA 1
ATOM 555 C C . ALA A 1 70 ? 16.127 -1.540 -39.502 1.00 90.88 70 ALA A C 1
ATOM 557 O O . ALA A 1 70 ? 15.187 -2.093 -40.066 1.00 90.88 70 ALA A O 1
ATOM 558 N N . ARG A 1 71 ? 17.024 -2.223 -38.776 1.00 89.19 71 ARG A N 1
ATOM 559 C CA . ARG A 1 71 ? 17.041 -3.689 -38.640 1.00 89.19 71 ARG A CA 1
ATOM 560 C C . ARG A 1 71 ? 15.747 -4.250 -38.040 1.00 89.19 71 ARG A C 1
ATOM 562 O O . ARG A 1 71 ? 15.263 -5.276 -38.504 1.00 89.19 71 ARG A O 1
ATOM 569 N N . ILE A 1 72 ? 15.178 -3.589 -37.026 1.00 89.06 72 ILE A N 1
ATOM 570 C CA . ILE A 1 72 ? 13.928 -4.013 -36.36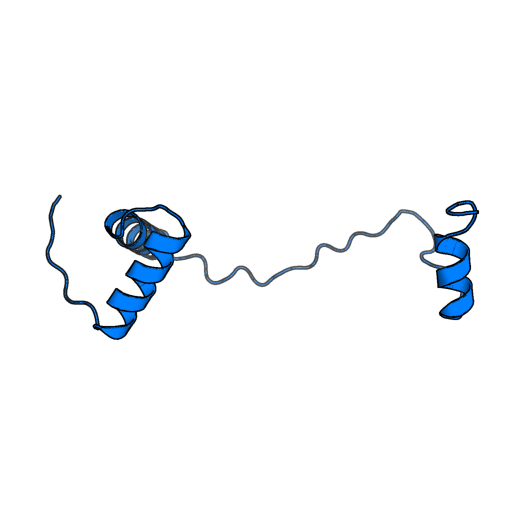1 1.00 89.06 72 ILE A CA 1
ATOM 571 C C . ILE A 1 72 ? 12.726 -3.977 -37.319 1.00 89.06 72 ILE A C 1
ATOM 573 O O . ILE A 1 72 ? 11.832 -4.820 -37.214 1.00 89.06 72 ILE A O 1
ATOM 577 N N . TYR A 1 73 ? 12.690 -2.993 -38.218 1.00 90.44 73 TYR A N 1
ATOM 578 C CA . TYR A 1 73 ? 11.577 -2.766 -39.146 1.00 90.44 73 TYR A CA 1
ATOM 579 C C . TYR A 1 73 ? 11.846 -3.288 -40.565 1.00 90.44 73 TYR A C 1
ATOM 581 O O . TYR A 1 73 ? 11.005 -3.117 -41.444 1.00 90.44 73 TYR A O 1
ATOM 589 N N . GLU A 1 74 ? 12.973 -3.962 -40.800 1.00 87.94 74 GLU A N 1
ATOM 590 C CA . GLU A 1 74 ? 13.260 -4.595 -42.087 1.00 87.94 74 GLU A CA 1
ATOM 591 C C . GLU A 1 74 ? 12.149 -5.598 -42.450 1.00 87.94 74 GLU A C 1
ATOM 593 O O . GLU A 1 74 ? 11.770 -6.458 -41.650 1.00 87.94 74 GLU A O 1
ATOM 598 N N . GLY A 1 75 ? 11.582 -5.458 -43.651 1.00 79.62 75 GLY A N 1
ATOM 599 C CA . GLY A 1 75 ? 10.473 -6.296 -44.119 1.00 79.62 75 GLY A CA 1
ATOM 600 C C . GLY A 1 75 ? 9.122 -6.018 -43.445 1.00 79.62 75 GLY A C 1
ATOM 601 O O . GLY A 1 75 ? 8.210 -6.838 -43.559 1.00 79.62 75 GLY A O 1
ATOM 602 N N . ARG A 1 76 ? 8.967 -4.893 -42.729 1.00 72.88 76 ARG A N 1
ATOM 603 C CA . ARG A 1 76 ? 7.695 -4.469 -42.124 1.00 72.88 76 ARG A CA 1
ATOM 604 C C . ARG A 1 76 ? 7.336 -3.040 -42.539 1.00 72.88 76 ARG A C 1
ATOM 606 O O . ARG A 1 76 ? 7.955 -2.095 -42.068 1.00 72.88 76 ARG A O 1
ATOM 613 N N . GLY A 1 77 ? 6.265 -2.907 -43.325 1.00 66.44 77 GLY A N 1
ATOM 614 C CA . GLY A 1 77 ? 5.693 -1.622 -43.742 1.00 66.44 77 GLY A CA 1
ATOM 615 C C . GLY A 1 77 ? 6.345 -1.065 -45.005 1.00 66.44 77 GLY A C 1
ATOM 616 O O . GLY A 1 77 ? 7.232 -0.221 -44.908 1.00 66.44 77 GLY A O 1
ATOM 617 N N . GLU A 1 78 ? 5.891 -1.553 -46.162 1.00 55.84 78 GLU A N 1
ATOM 618 C CA . GLU A 1 78 ? 5.971 -0.801 -47.426 1.00 55.84 78 GLU A CA 1
ATOM 619 C C . GLU A 1 78 ? 4.916 0.312 -47.453 1.00 55.84 78 GLU A C 1
ATOM 621 O O . GLU A 1 78 ? 3.808 0.085 -46.903 1.00 55.84 78 GLU A O 1
#